Protein AF-M1EM85-F1 (afdb_monomer_lite)

Radius of gyration: 15.62 Å; chains: 1; bounding box: 36×34×49 Å

Foldseek 3Di:
DLVVLQVLLVCLVPPDPCSLVVVLVVLVVVQVVVVHQSCLVLLVLCVPPVCVSSNLSSLSSLLSNLVSDPDLVNSVVSLVSNCVSPVVVSLVVLCPDPDPSSVVSSVSSVVVVVVSVVVVVVVVVVVVVVD

Structure (mmCIF, N/CA/C/O backbone):
data_AF-M1EM85-F1
#
_entry.id   AF-M1EM85-F1
#
loop_
_atom_site.group_PDB
_atom_site.id
_atom_site.type_symbol
_atom_site.label_atom_id
_atom_site.label_alt_id
_atom_site.label_comp_id
_atom_site.label_asym_id
_atom_site.label_entity_id
_atom_site.label_seq_id
_atom_site.pdbx_PDB_ins_code
_atom_site.Cartn_x
_atom_site.Cartn_y
_atom_site.Cartn_z
_atom_site.occupancy
_atom_site.B_iso_or_equiv
_atom_site.auth_seq_id
_atom_site.auth_comp_id
_atom_site.auth_asym_id
_atom_site.auth_atom_id
_atom_site.pdbx_PDB_model_num
ATOM 1 N N . MET A 1 1 ? -2.102 -0.413 17.838 1.00 69.19 1 MET A N 1
ATOM 2 C CA . MET A 1 1 ? -1.907 -0.749 16.411 1.00 69.19 1 MET A CA 1
ATOM 3 C C . MET A 1 1 ? -1.476 0.480 15.620 1.00 69.19 1 MET A C 1
ATOM 5 O O . MET A 1 1 ? -0.401 0.436 15.046 1.00 69.19 1 MET A O 1
ATOM 9 N N . THR A 1 2 ? -2.219 1.589 15.684 1.00 80.25 2 THR A N 1
ATOM 10 C CA . THR A 1 2 ? -1.937 2.849 14.967 1.00 80.25 2 THR A CA 1
ATOM 11 C C . THR A 1 2 ? -0.479 3.321 15.045 1.00 80.25 2 THR A C 1
ATOM 13 O O . THR A 1 2 ? 0.153 3.515 14.014 1.00 80.25 2 THR A O 1
ATOM 16 N N . GLU A 1 3 ? 0.098 3.424 16.247 1.00 83.62 3 GLU A N 1
ATOM 17 C CA . GLU A 1 3 ? 1.483 3.901 16.414 1.00 83.62 3 GLU A CA 1
ATOM 18 C C . GLU A 1 3 ? 2.538 2.951 15.828 1.00 83.62 3 GLU A C 1
ATOM 20 O O . GLU A 1 3 ? 3.541 3.397 15.279 1.00 83.62 3 GLU A O 1
ATOM 25 N N . ILE A 1 4 ? 2.291 1.638 15.868 1.00 85.38 4 ILE A N 1
ATOM 26 C CA . ILE A 1 4 ? 3.188 0.647 15.254 1.00 85.38 4 ILE A CA 1
ATOM 27 C C . ILE A 1 4 ? 3.191 0.843 13.740 1.00 85.38 4 ILE A C 1
ATOM 29 O O . ILE A 1 4 ? 4.253 0.915 13.133 1.00 85.38 4 ILE A O 1
ATOM 33 N N . VAL A 1 5 ? 2.006 0.972 13.143 1.00 81.69 5 VAL A N 1
ATOM 34 C CA . VAL A 1 5 ? 1.849 1.144 11.696 1.00 81.69 5 VAL A CA 1
ATOM 35 C C . VAL A 1 5 ? 2.532 2.433 11.226 1.00 81.69 5 VAL A C 1
ATOM 37 O O . VAL A 1 5 ? 3.283 2.393 10.260 1.00 81.69 5 VAL A O 1
ATOM 40 N N . LYS A 1 6 ? 2.394 3.544 11.962 1.00 81.12 6 LYS A N 1
ATOM 41 C CA . LYS A 1 6 ? 3.103 4.802 11.659 1.00 81.12 6 LYS A CA 1
ATOM 42 C C . LYS A 1 6 ? 4.628 4.656 11.695 1.00 81.12 6 LYS A C 1
ATOM 44 O O . LYS A 1 6 ? 5.308 5.156 10.800 1.00 81.12 6 LYS A O 1
ATOM 49 N N . ILE A 1 7 ? 5.171 3.966 12.701 1.00 85.44 7 ILE A N 1
ATOM 50 C CA . ILE A 1 7 ? 6.618 3.718 12.801 1.00 85.44 7 ILE A CA 1
ATOM 51 C C . ILE A 1 7 ? 7.094 2.844 11.635 1.00 85.44 7 ILE A C 1
ATOM 53 O O . ILE A 1 7 ? 8.109 3.155 11.017 1.00 85.44 7 ILE A O 1
ATOM 57 N N . LEU A 1 8 ? 6.354 1.784 11.298 1.00 83.62 8 LEU A N 1
ATOM 58 C CA . LEU A 1 8 ? 6.692 0.921 10.165 1.00 83.62 8 LEU A CA 1
ATOM 59 C C . LEU A 1 8 ? 6.647 1.683 8.830 1.00 83.62 8 LEU A C 1
ATOM 61 O O . LEU A 1 8 ? 7.536 1.485 8.003 1.00 83.62 8 LEU A O 1
ATOM 65 N N . SER A 1 9 ? 5.695 2.604 8.645 1.00 83.25 9 SER A N 1
ATOM 66 C CA . SER A 1 9 ? 5.659 3.506 7.484 1.00 83.25 9 SER A CA 1
ATOM 67 C C . SER A 1 9 ? 6.906 4.384 7.404 1.00 83.25 9 SER A C 1
ATOM 69 O O . SER A 1 9 ? 7.529 4.469 6.349 1.00 83.25 9 SER A O 1
ATOM 71 N N . ALA A 1 10 ? 7.320 4.999 8.516 1.00 83.62 10 ALA A N 1
ATOM 72 C CA . ALA A 1 10 ? 8.535 5.813 8.552 1.00 83.62 10 ALA A CA 1
ATOM 73 C C . ALA A 1 10 ? 9.792 4.989 8.216 1.00 83.62 10 ALA A C 1
ATOM 75 O O . ALA A 1 10 ? 10.659 5.462 7.485 1.00 83.62 10 ALA A O 1
ATOM 76 N N . ILE A 1 11 ? 9.863 3.740 8.688 1.00 83.31 11 ILE A N 1
ATOM 77 C CA . ILE A 1 11 ? 10.960 2.810 8.381 1.00 83.31 11 ILE A CA 1
ATOM 78 C C . ILE A 1 11 ? 10.992 2.448 6.888 1.00 83.31 11 ILE A C 1
ATOM 80 O O . ILE A 1 11 ? 12.077 2.375 6.319 1.00 83.31 11 ILE A O 1
ATOM 84 N N . CYS A 1 12 ? 9.838 2.261 6.237 1.00 80.75 12 CYS A N 1
ATOM 85 C CA . CYS A 1 12 ? 9.780 2.000 4.790 1.00 80.75 12 CYS A CA 1
ATOM 86 C C . CYS A 1 12 ? 10.311 3.168 3.955 1.00 80.75 12 CYS A C 1
ATOM 88 O O . CYS A 1 12 ? 10.915 2.949 2.909 1.00 80.75 12 CYS A O 1
ATOM 90 N N . ILE A 1 13 ? 10.048 4.398 4.404 1.00 76.75 13 ILE A N 1
ATOM 91 C CA . ILE A 1 13 ? 10.372 5.620 3.660 1.00 76.75 13 ILE A CA 1
ATOM 92 C C . ILE A 1 13 ? 11.830 6.041 3.883 1.00 76.75 13 ILE A C 1
ATOM 94 O O . ILE A 1 13 ? 12.491 6.481 2.949 1.00 76.75 13 ILE A O 1
ATOM 98 N N . VAL A 1 14 ? 12.323 5.946 5.122 1.00 77.44 14 VAL A N 1
ATOM 99 C CA . VAL A 1 14 ? 13.625 6.512 5.535 1.00 77.44 14 VAL A CA 1
ATOM 100 C C . VAL A 1 14 ? 14.710 5.443 5.690 1.00 77.44 14 VAL A C 1
ATOM 102 O O . VAL A 1 14 ? 15.886 5.773 5.827 1.00 77.44 14 VAL A O 1
ATOM 105 N N . GLY A 1 15 ? 14.339 4.164 5.731 1.00 69.94 15 GLY A N 1
ATOM 106 C CA . GLY A 1 15 ? 15.284 3.102 6.046 1.00 69.94 15 GLY A CA 1
ATOM 107 C C . GLY A 1 15 ? 16.352 2.880 4.971 1.00 69.94 15 GLY A C 1
ATOM 108 O O . GLY A 1 15 ? 16.216 3.272 3.815 1.00 69.94 15 GLY A O 1
ATOM 109 N N . GLU A 1 16 ? 17.439 2.239 5.394 1.00 76.62 16 GLU A N 1
ATOM 110 C CA . GLU A 1 16 ? 18.583 1.890 4.548 1.00 76.62 16 GLU A CA 1
ATOM 111 C C . GLU A 1 16 ? 18.217 0.854 3.468 1.00 76.62 16 GLU A C 1
ATOM 113 O O . GLU A 1 16 ? 17.152 0.228 3.505 1.00 76.62 16 GLU A O 1
ATOM 118 N N . GLU A 1 17 ? 19.129 0.618 2.520 1.00 70.75 17 GLU A N 1
ATOM 119 C CA . GLU A 1 17 ? 18.966 -0.425 1.504 1.00 70.75 17 GLU A CA 1
ATOM 120 C C . GLU A 1 17 ? 18.544 -1.773 2.126 1.00 70.75 17 GLU A C 1
ATOM 122 O O . GLU A 1 17 ? 19.074 -2.220 3.150 1.00 70.75 17 GLU A O 1
ATOM 127 N N . ASN A 1 18 ? 17.598 -2.453 1.472 1.00 78.88 18 ASN A N 1
ATOM 128 C CA . ASN A 1 18 ? 17.018 -3.741 1.884 1.00 78.88 18 ASN A CA 1
ATOM 129 C C . ASN A 1 18 ? 16.117 -3.702 3.136 1.00 78.88 18 ASN A C 1
ATOM 131 O O . ASN A 1 18 ? 15.713 -4.757 3.636 1.00 78.88 18 ASN A O 1
ATOM 135 N N . ILE A 1 19 ? 15.778 -2.524 3.677 1.00 86.56 19 ILE A N 1
ATOM 136 C CA . ILE A 1 19 ? 14.842 -2.439 4.810 1.00 86.56 19 ILE A CA 1
ATOM 137 C C . ILE A 1 19 ? 13.455 -2.984 4.450 1.00 86.56 19 ILE A C 1
ATOM 139 O O . ILE A 1 19 ? 12.829 -3.663 5.267 1.00 86.56 19 ILE A O 1
ATOM 143 N N . LEU A 1 20 ? 13.007 -2.735 3.216 1.00 87.50 20 LEU A N 1
ATOM 144 C CA . LEU A 1 20 ? 11.715 -3.187 2.720 1.00 87.50 20 LEU A CA 1
ATOM 145 C C . LEU A 1 20 ? 11.642 -4.717 2.689 1.00 87.50 20 LEU A C 1
ATOM 147 O O . LEU A 1 20 ? 10.673 -5.287 3.181 1.00 87.50 20 LEU A O 1
ATOM 151 N N . ASP A 1 21 ? 12.690 -5.385 2.205 1.00 90.06 21 ASP A N 1
ATOM 152 C CA . ASP A 1 21 ? 12.745 -6.849 2.147 1.00 90.06 21 ASP A CA 1
ATOM 153 C C . ASP A 1 21 ? 12.729 -7.471 3.540 1.00 90.06 21 ASP A C 1
ATOM 155 O O . ASP A 1 21 ? 12.004 -8.435 3.794 1.00 90.06 21 ASP A O 1
ATOM 159 N N . LYS A 1 22 ? 13.479 -6.888 4.484 1.00 91.62 22 LYS A N 1
ATOM 160 C CA . LYS A 1 22 ? 13.463 -7.323 5.889 1.00 91.62 22 LYS A CA 1
ATOM 161 C C . LYS A 1 22 ? 12.077 -7.155 6.502 1.00 91.62 22 LYS A C 1
ATOM 163 O O . LYS A 1 22 ? 11.617 -8.038 7.227 1.00 91.62 22 LYS A O 1
ATOM 168 N N . LEU A 1 23 ? 11.409 -6.042 6.210 1.00 92.25 23 LEU A N 1
ATOM 169 C CA . LEU A 1 23 ? 10.072 -5.771 6.713 1.00 92.25 23 LEU A CA 1
ATOM 170 C C . LEU A 1 23 ? 9.042 -6.739 6.123 1.00 92.25 23 LEU A C 1
ATOM 172 O O . LEU A 1 23 ? 8.296 -7.362 6.876 1.00 92.25 23 LEU A O 1
ATOM 176 N N . LEU A 1 24 ? 9.028 -6.921 4.803 1.00 94.00 24 LEU A N 1
ATOM 177 C CA . LEU A 1 24 ? 8.148 -7.878 4.134 1.00 94.00 24 LEU A CA 1
ATOM 178 C C . LEU A 1 24 ? 8.424 -9.312 4.599 1.00 94.00 24 LEU A C 1
ATOM 180 O O . LEU A 1 24 ? 7.480 -10.072 4.817 1.00 94.00 24 LEU A O 1
ATOM 184 N N . GLY A 1 25 ? 9.688 -9.670 4.832 1.00 95.44 25 GLY A N 1
ATOM 185 C CA . GLY A 1 25 ? 10.081 -10.948 5.424 1.00 95.44 25 GLY A CA 1
ATOM 186 C C . GLY A 1 25 ? 9.535 -11.134 6.843 1.00 95.44 25 GLY A C 1
ATOM 187 O O . GLY A 1 25 ? 8.999 -12.197 7.165 1.00 95.44 25 GLY A O 1
ATOM 188 N N . ALA A 1 26 ? 9.585 -10.092 7.678 1.00 95.06 26 ALA A N 1
ATOM 189 C CA . ALA A 1 26 ? 9.011 -10.113 9.023 1.00 95.06 26 ALA A CA 1
ATOM 190 C C . ALA A 1 26 ? 7.478 -10.229 9.000 1.00 95.06 26 ALA A C 1
ATOM 192 O O . ALA A 1 26 ? 6.919 -11.036 9.744 1.00 95.06 26 ALA A O 1
ATOM 193 N N . ILE A 1 27 ? 6.804 -9.476 8.122 1.00 95.44 27 ILE A N 1
ATOM 194 C CA . ILE A 1 27 ? 5.348 -9.545 7.927 1.00 95.44 27 ILE A CA 1
ATOM 195 C C . ILE A 1 27 ? 4.949 -10.954 7.468 1.00 95.44 27 ILE A C 1
ATOM 197 O O . ILE A 1 27 ? 4.045 -11.552 8.044 1.00 95.44 27 ILE A O 1
ATOM 201 N N . THR A 1 28 ? 5.671 -11.520 6.499 1.00 96.81 28 THR A N 1
ATOM 202 C CA . THR A 1 28 ? 5.434 -12.877 5.981 1.00 96.81 28 THR A CA 1
ATOM 203 C C . THR A 1 28 ? 5.622 -13.929 7.078 1.00 96.81 28 THR A C 1
ATOM 205 O O . THR A 1 28 ? 4.721 -14.722 7.331 1.00 96.81 28 THR A O 1
ATOM 208 N N . THR A 1 29 ? 6.729 -13.867 7.825 1.00 97.44 29 THR A N 1
ATOM 209 C CA . THR A 1 29 ? 6.996 -14.788 8.946 1.00 97.44 29 THR A CA 1
ATOM 210 C C . THR A 1 29 ? 5.903 -14.705 10.018 1.00 97.44 29 THR A C 1
ATOM 212 O O . THR A 1 29 ? 5.492 -15.716 10.591 1.00 97.44 29 THR A O 1
ATOM 215 N N . ALA A 1 30 ? 5.429 -13.494 10.331 1.00 95.94 30 ALA A N 1
ATOM 216 C CA . ALA A 1 30 ? 4.347 -13.303 11.289 1.00 95.94 30 ALA A CA 1
ATOM 217 C C . ALA A 1 30 ? 3.030 -13.901 10.775 1.00 95.94 30 ALA A C 1
ATOM 219 O O . ALA A 1 30 ? 2.302 -14.523 11.546 1.00 95.94 30 ALA A O 1
ATOM 220 N N . ALA A 1 31 ? 2.738 -13.747 9.487 1.00 95.94 31 ALA A N 1
ATOM 221 C CA . ALA A 1 31 ? 1.546 -14.281 8.843 1.00 95.94 31 ALA A CA 1
ATOM 222 C C . ALA A 1 31 ? 1.500 -15.812 8.881 1.00 95.94 31 ALA A C 1
ATOM 224 O O . ALA A 1 31 ? 0.511 -16.388 9.332 1.00 95.94 31 ALA A O 1
ATOM 225 N N . GLU A 1 32 ? 2.611 -16.455 8.515 1.00 96.50 32 GLU A N 1
ATOM 226 C CA . GLU A 1 32 ? 2.771 -17.911 8.537 1.00 96.50 32 GLU A CA 1
ATOM 227 C C . GLU A 1 32 ? 2.558 -18.477 9.943 1.00 96.50 32 GLU A C 1
ATOM 229 O O . GLU A 1 32 ? 1.797 -19.425 10.130 1.00 96.50 32 GLU A O 1
ATOM 234 N N . ARG A 1 33 ? 3.150 -17.845 10.967 1.00 97.00 33 ARG A N 1
ATOM 235 C CA . ARG A 1 33 ? 2.957 -18.242 12.375 1.00 97.00 33 ARG A CA 1
ATOM 236 C C . ARG A 1 33 ? 1.502 -18.164 12.831 1.00 97.00 33 ARG A C 1
ATOM 238 O O . ARG A 1 33 ? 1.125 -18.876 13.756 1.00 97.00 33 ARG A O 1
ATOM 245 N N . ASN A 1 34 ? 0.711 -17.291 12.214 1.00 95.62 34 ASN A N 1
ATOM 246 C CA . ASN A 1 34 ? -0.695 -17.077 12.541 1.00 95.62 34 ASN A CA 1
ATOM 247 C C . ASN A 1 34 ? -1.654 -17.722 11.524 1.00 95.62 34 ASN A C 1
ATOM 249 O O . ASN A 1 34 ? -2.857 -17.502 11.628 1.00 95.62 34 ASN A O 1
ATOM 253 N N . ASN A 1 35 ? -1.147 -18.516 10.570 1.00 95.25 35 ASN A N 1
ATOM 254 C CA . ASN A 1 35 ? -1.937 -19.216 9.551 1.00 95.25 35 ASN A CA 1
ATOM 255 C C . ASN A 1 35 ? -2.913 -18.298 8.786 1.00 95.25 35 ASN A C 1
ATOM 257 O O . ASN A 1 35 ? -4.077 -18.634 8.564 1.00 95.25 35 ASN A O 1
ATOM 261 N N . ARG A 1 36 ? -2.437 -17.110 8.401 1.00 94.56 36 ARG A N 1
ATOM 262 C CA . ARG A 1 36 ? -3.226 -16.089 7.699 1.00 94.56 36 ARG A CA 1
ATOM 263 C C . ARG A 1 36 ? -2.430 -15.439 6.575 1.00 94.56 36 ARG A C 1
ATOM 265 O O . ARG A 1 36 ? -1.206 -15.502 6.556 1.00 94.56 36 ARG A O 1
ATOM 272 N N . GLU A 1 37 ? -3.136 -14.756 5.683 1.00 95.44 37 GLU A N 1
ATOM 273 C CA . GLU A 1 37 ? -2.534 -13.914 4.646 1.00 95.44 37 GLU A CA 1
ATOM 274 C C . GLU A 1 37 ? -1.732 -12.761 5.264 1.00 95.44 37 GLU A C 1
ATOM 276 O O . GLU A 1 37 ? -2.146 -12.148 6.254 1.00 95.44 37 GLU A O 1
ATOM 281 N N . ARG A 1 38 ? -0.589 -12.419 4.663 1.00 96.69 38 ARG A N 1
ATOM 282 C CA . ARG A 1 38 ? 0.379 -11.500 5.284 1.00 96.69 38 ARG A CA 1
ATOM 283 C C . ARG A 1 38 ? -0.090 -10.055 5.397 1.00 96.69 38 ARG A C 1
ATOM 285 O O . ARG A 1 38 ? 0.286 -9.356 6.334 1.00 96.69 38 ARG A O 1
ATOM 292 N N . PHE A 1 39 ? -0.969 -9.634 4.494 1.00 97.19 39 PHE A N 1
ATOM 293 C CA . PHE A 1 39 ? -1.547 -8.291 4.491 1.00 97.19 39 PHE A CA 1
ATOM 294 C C . PHE A 1 39 ? -2.935 -8.206 5.120 1.00 97.19 39 PHE A C 1
ATOM 296 O O . PHE A 1 39 ? -3.410 -7.103 5.384 1.00 97.19 39 PHE A O 1
ATOM 303 N N . SER A 1 40 ? -3.552 -9.342 5.451 1.00 94.75 40 SER A N 1
ATOM 304 C CA . SER A 1 40 ? -4.860 -9.376 6.111 1.00 94.75 40 SER A CA 1
ATOM 305 C C . SER A 1 40 ? -4.912 -8.537 7.406 1.00 94.75 40 SER A C 1
ATOM 307 O O . SER A 1 40 ? -5.878 -7.792 7.543 1.00 94.75 40 SER A O 1
ATOM 309 N N . PRO A 1 41 ? -3.891 -8.500 8.298 1.00 93.50 41 PRO A N 1
ATOM 310 C CA . PRO A 1 41 ? -3.968 -7.660 9.502 1.00 93.50 41 PRO A CA 1
ATOM 311 C C . PRO A 1 41 ? -4.020 -6.158 9.207 1.00 93.50 41 PRO A C 1
ATOM 313 O O . PRO A 1 41 ? -4.584 -5.390 9.981 1.00 93.50 41 PRO A O 1
ATOM 316 N N . ILE A 1 42 ? -3.399 -5.733 8.105 1.00 95.19 42 ILE A N 1
ATOM 317 C CA . ILE A 1 42 ? -3.352 -4.327 7.697 1.00 95.19 42 ILE A CA 1
ATOM 318 C C . ILE A 1 42 ? -4.695 -3.944 7.068 1.00 95.19 42 ILE A C 1
ATOM 320 O O . ILE A 1 42 ? -5.249 -2.897 7.398 1.00 95.19 42 ILE A O 1
ATOM 324 N N . VAL A 1 43 ? -5.236 -4.819 6.212 1.00 95.62 43 VAL A N 1
ATOM 325 C CA . VAL A 1 43 ? -6.538 -4.626 5.557 1.00 95.62 43 VAL A CA 1
ATOM 326 C C . VAL A 1 43 ? -7.683 -4.638 6.574 1.00 95.62 43 VAL A C 1
ATOM 328 O O . VAL A 1 43 ? -8.544 -3.770 6.512 1.00 95.62 43 VAL A O 1
ATOM 331 N N . GLU A 1 44 ? -7.661 -5.525 7.570 1.00 93.75 44 GLU A N 1
ATOM 332 C CA . GLU A 1 44 ? -8.635 -5.526 8.678 1.00 93.75 44 GLU A CA 1
ATOM 333 C C . GLU A 1 44 ? -8.607 -4.215 9.480 1.00 93.75 44 GLU A C 1
ATOM 335 O O . GLU A 1 44 ? -9.637 -3.744 9.958 1.00 93.75 44 GLU A O 1
ATOM 340 N N . GLY A 1 45 ? -7.442 -3.568 9.592 1.00 93.12 45 GLY A N 1
ATOM 341 C CA . GLY A 1 45 ? -7.339 -2.247 10.214 1.00 93.12 45 GLY A CA 1
ATOM 342 C C . GLY A 1 45 ? -8.106 -1.152 9.459 1.00 93.12 45 GLY A C 1
ATOM 343 O O . GLY A 1 45 ? -8.527 -0.179 10.081 1.00 93.12 45 GLY A O 1
ATOM 344 N N . LEU A 1 46 ? -8.334 -1.320 8.149 1.00 94.00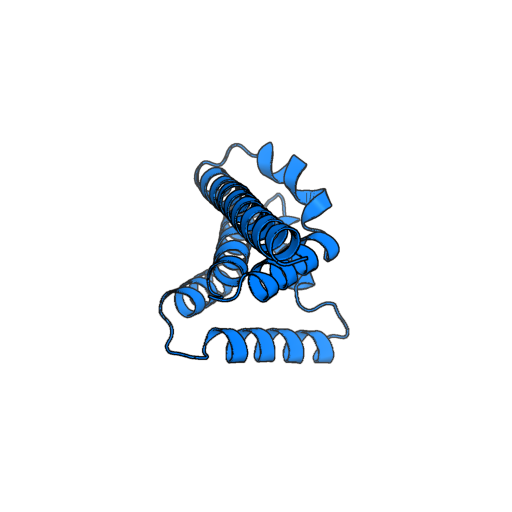 46 LEU A N 1
ATOM 345 C CA . LEU A 1 46 ? -9.174 -0.429 7.341 1.00 94.00 46 LEU A CA 1
ATOM 346 C C . LEU A 1 46 ? -10.674 -0.699 7.522 1.00 94.00 46 LEU A C 1
ATOM 348 O O . LEU A 1 46 ? -11.475 0.205 7.303 1.00 94.00 46 LEU A O 1
ATOM 352 N N . GLU A 1 47 ? -11.066 -1.907 7.931 1.00 90.56 47 GLU A N 1
ATOM 353 C CA . GLU A 1 47 ? -12.472 -2.277 8.150 1.00 90.56 47 GLU A CA 1
ATOM 354 C C . GLU A 1 47 ? -13.063 -1.615 9.400 1.00 90.56 47 GLU A C 1
ATOM 356 O O . GLU A 1 47 ? -14.269 -1.398 9.496 1.00 90.56 47 GLU A O 1
ATOM 3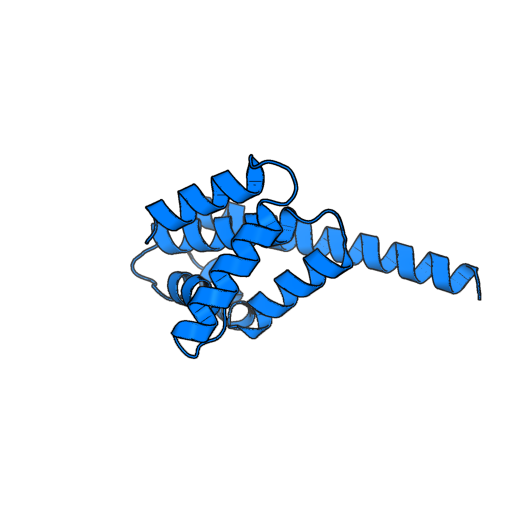61 N N . ASN A 1 48 ? -12.220 -1.256 10.371 1.00 85.69 48 ASN A N 1
ATOM 362 C CA . ASN A 1 48 ? -12.677 -0.690 11.633 1.00 85.69 48 ASN A CA 1
ATOM 363 C C . ASN A 1 48 ? -13.202 0.748 11.462 1.00 85.69 48 ASN A C 1
ATOM 365 O O . ASN A 1 48 ? -12.468 1.726 11.618 1.00 85.69 48 ASN A O 1
ATOM 369 N N . HIS A 1 49 ? -14.500 0.865 11.182 1.00 80.50 49 HIS A N 1
ATOM 370 C CA . HIS A 1 49 ? -15.188 2.129 10.922 1.00 80.50 49 HIS A CA 1
ATOM 371 C C . HIS A 1 49 ? -15.173 3.125 12.091 1.00 80.50 49 HIS A C 1
ATOM 373 O O . HIS A 1 49 ? -15.381 4.315 11.861 1.00 80.50 49 HIS A O 1
ATOM 379 N N . GLU A 1 50 ? -14.942 2.668 13.324 1.00 81.94 50 GLU A N 1
ATOM 380 C CA . GLU A 1 50 ? -14.877 3.530 14.512 1.00 81.94 50 GLU A CA 1
ATOM 381 C C . GLU A 1 50 ? -13.473 4.118 14.731 1.00 81.94 50 GLU A C 1
ATOM 383 O O . GLU A 1 50 ? -13.292 5.039 15.528 1.00 81.94 50 GLU A O 1
ATOM 388 N N . ALA A 1 51 ? -12.465 3.619 14.009 1.00 88.75 51 ALA A N 1
ATOM 389 C CA . ALA A 1 51 ? -11.064 3.962 14.207 1.00 88.75 51 ALA A CA 1
ATOM 390 C C . ALA A 1 51 ? -10.462 4.676 12.984 1.00 88.75 51 ALA A C 1
ATOM 392 O O . ALA A 1 51 ? -9.482 4.205 12.410 1.00 88.75 51 ALA A O 1
ATOM 393 N N . LEU A 1 52 ? -10.985 5.855 12.624 1.00 91.44 52 LEU A N 1
ATOM 394 C CA . LEU A 1 52 ? -10.502 6.660 11.482 1.00 91.44 52 LEU A CA 1
ATOM 395 C C . LEU A 1 52 ? -8.973 6.832 11.457 1.00 91.44 52 LEU A C 1
ATOM 397 O O . LEU A 1 52 ? -8.337 6.642 10.426 1.00 91.44 52 LEU A O 1
ATOM 401 N N . GLN A 1 53 ? -8.350 7.107 12.606 1.00 91.50 53 GLN A N 1
ATOM 402 C CA . GLN A 1 53 ? -6.889 7.240 12.694 1.00 91.50 53 GLN A CA 1
ATOM 403 C C . GLN A 1 53 ? -6.139 5.943 12.359 1.00 91.50 53 GLN A C 1
ATOM 405 O O . GLN A 1 53 ? -5.024 5.990 11.839 1.00 91.50 53 GLN A O 1
ATOM 410 N N . LEU A 1 54 ? -6.720 4.784 12.682 1.00 92.50 54 LEU A N 1
ATOM 411 C CA . LEU A 1 54 ? -6.162 3.496 12.286 1.00 92.50 54 LEU A CA 1
ATOM 412 C C . LEU A 1 54 ? -6.309 3.299 10.777 1.00 92.50 54 LEU A C 1
ATOM 414 O O . LEU A 1 54 ? -5.347 2.870 10.148 1.00 92.50 54 LEU A O 1
ATOM 418 N N . GLN A 1 55 ? -7.454 3.672 10.199 1.00 95.44 55 GLN A N 1
ATOM 419 C CA . GLN A 1 55 ? -7.678 3.573 8.757 1.00 95.44 55 GLN A CA 1
ATOM 420 C C . GLN A 1 55 ? -6.662 4.424 7.977 1.00 95.44 55 GLN A C 1
ATOM 422 O O . GLN A 1 55 ? -5.996 3.912 7.077 1.00 95.44 55 GLN A O 1
ATOM 427 N N . VAL A 1 56 ? -6.458 5.683 8.385 1.00 95.81 56 VAL A N 1
ATOM 428 C CA . VAL A 1 56 ? -5.433 6.573 7.810 1.00 95.81 56 VAL A CA 1
ATOM 429 C C . VAL A 1 56 ? -4.045 5.943 7.916 1.00 95.81 56 VAL A C 1
ATOM 431 O O . VAL A 1 56 ? -3.328 5.860 6.920 1.00 95.81 56 VAL A O 1
ATOM 434 N N . ALA A 1 57 ? -3.669 5.450 9.100 1.00 94.94 57 ALA A N 1
ATOM 435 C CA . ALA A 1 57 ? -2.357 4.843 9.309 1.00 94.94 57 ALA A CA 1
ATOM 436 C C . ALA A 1 57 ? -2.156 3.583 8.449 1.00 94.94 57 ALA A C 1
ATOM 438 O O . ALA A 1 57 ? -1.094 3.420 7.850 1.00 94.94 57 ALA A O 1
ATOM 439 N N . CYS A 1 58 ? -3.161 2.707 8.354 1.00 97.00 58 CYS A N 1
ATOM 440 C CA . CYS A 1 58 ? -3.106 1.519 7.504 1.00 97.00 58 CYS A CA 1
ATOM 441 C C . CYS A 1 58 ? -2.975 1.894 6.027 1.00 97.00 58 CYS A C 1
ATOM 443 O O . CYS A 1 58 ? -2.136 1.318 5.338 1.00 97.00 58 CYS A O 1
ATOM 445 N N . MET A 1 59 ? -3.739 2.881 5.552 1.00 97.44 59 MET A N 1
ATOM 446 C CA . MET A 1 59 ? -3.655 3.331 4.163 1.00 97.44 59 MET A CA 1
ATOM 447 C C . MET A 1 59 ? -2.291 3.962 3.858 1.00 97.44 59 MET A C 1
ATOM 449 O O . MET A 1 59 ? -1.677 3.654 2.838 1.00 97.44 59 MET A O 1
ATOM 453 N N . GLN A 1 60 ? -1.759 4.763 4.784 1.00 96.38 60 GLN A N 1
ATOM 454 C CA . GLN A 1 60 ? -0.409 5.316 4.687 1.00 96.38 60 GLN A CA 1
ATOM 455 C C . GLN A 1 60 ? 0.658 4.215 4.631 1.00 96.38 60 GLN A C 1
ATOM 457 O O . GLN A 1 60 ? 1.620 4.322 3.874 1.00 96.38 60 GLN A O 1
ATOM 462 N N . PHE A 1 61 ? 0.504 3.149 5.416 1.00 96.50 61 PHE A N 1
ATOM 463 C CA . PHE A 1 61 ? 1.453 2.039 5.411 1.00 96.50 61 PHE A CA 1
ATOM 464 C C . PHE A 1 61 ? 1.388 1.209 4.132 1.00 96.50 61 PHE A C 1
ATOM 466 O O . PHE A 1 61 ? 2.427 0.828 3.599 1.00 96.50 61 PHE A O 1
ATOM 473 N N . ILE A 1 62 ? 0.186 0.991 3.597 1.00 97.38 62 ILE A N 1
ATOM 474 C CA . ILE A 1 62 ? 0.001 0.396 2.270 1.00 97.38 62 ILE A CA 1
ATOM 475 C C . ILE A 1 62 ? 0.730 1.241 1.223 1.00 97.38 62 ILE A C 1
ATOM 477 O O . ILE A 1 62 ? 1.539 0.695 0.478 1.00 97.38 62 ILE A O 1
ATOM 481 N N . ASN A 1 63 ? 0.514 2.561 1.215 1.00 96.88 63 ASN A N 1
ATOM 482 C CA . ASN A 1 63 ? 1.200 3.481 0.306 1.00 96.88 63 ASN A CA 1
ATOM 483 C C . ASN A 1 63 ? 2.718 3.395 0.437 1.00 96.88 63 ASN A C 1
ATOM 485 O O . ASN A 1 63 ? 3.407 3.304 -0.574 1.00 96.88 63 ASN A O 1
ATOM 489 N N . ALA A 1 64 ? 3.244 3.363 1.661 1.00 94.88 64 ALA A N 1
ATOM 490 C CA . ALA A 1 64 ? 4.675 3.214 1.881 1.00 94.88 64 ALA A CA 1
ATOM 491 C C . ALA A 1 64 ? 5.196 1.896 1.278 1.00 94.88 64 ALA A C 1
ATOM 493 O O . ALA A 1 64 ? 6.149 1.908 0.511 1.00 94.88 64 ALA A O 1
ATOM 494 N N . LEU A 1 65 ? 4.525 0.766 1.521 1.00 95.19 65 LEU A N 1
ATOM 495 C CA . LEU A 1 65 ? 4.960 -0.534 0.999 1.00 95.19 65 LEU A CA 1
ATOM 496 C C . LEU A 1 65 ? 4.895 -0.635 -0.530 1.00 95.19 65 LEU A C 1
ATOM 498 O O . LEU A 1 65 ? 5.766 -1.265 -1.123 1.0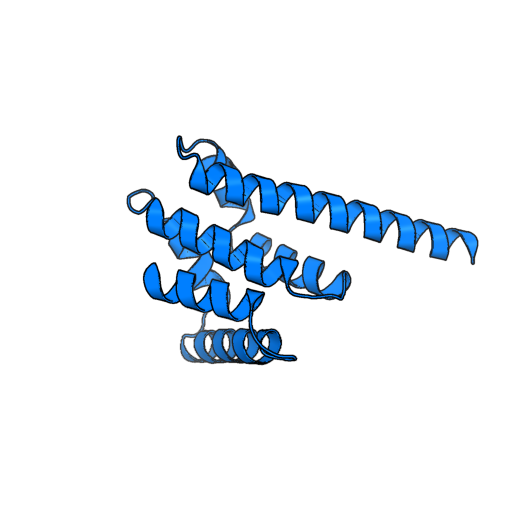0 95.19 65 LEU A O 1
ATOM 502 N N . VAL A 1 66 ? 3.878 -0.052 -1.172 1.00 95.88 66 VAL A N 1
ATOM 503 C CA . VAL A 1 66 ? 3.708 -0.155 -2.634 1.00 95.88 66 VAL A CA 1
ATOM 504 C C . VAL A 1 66 ? 4.515 0.881 -3.413 1.00 95.88 66 VAL A C 1
ATOM 506 O O . VAL A 1 66 ? 4.812 0.637 -4.578 1.00 95.88 66 VAL A O 1
ATOM 509 N N . THR A 1 67 ? 4.890 2.006 -2.795 1.00 93.38 67 THR A N 1
ATOM 510 C CA . THR A 1 67 ? 5.693 3.058 -3.449 1.00 93.38 67 THR A CA 1
ATOM 511 C C . THR A 1 67 ? 7.192 2.932 -3.177 1.00 93.38 67 THR A C 1
ATOM 513 O O . THR A 1 67 ? 7.981 3.423 -3.978 1.00 93.38 67 THR A O 1
ATOM 516 N N . SER A 1 68 ? 7.606 2.250 -2.101 1.00 91.62 68 SER A N 1
ATOM 517 C CA . SER A 1 68 ? 9.026 2.055 -1.777 1.00 91.62 68 SER A CA 1
ATOM 518 C C . SER A 1 68 ? 9.836 1.266 -2.828 1.00 91.62 68 SER A C 1
ATOM 520 O O . SER A 1 68 ? 11.005 1.605 -3.013 1.00 91.62 68 SER A O 1
ATOM 522 N N . PRO A 1 69 ? 9.318 0.219 -3.508 1.00 92.12 69 PRO A N 1
ATOM 523 C CA . PRO A 1 69 ? 10.103 -0.494 -4.514 1.00 92.12 69 PRO A CA 1
ATOM 524 C C . PRO A 1 69 ? 10.460 0.326 -5.758 1.00 92.12 69 PRO A C 1
ATOM 526 O O . PRO A 1 69 ? 9.598 0.926 -6.401 1.00 92.12 69 PRO A O 1
ATOM 529 N N . TYR A 1 70 ? 11.713 0.212 -6.202 1.00 90.56 70 TYR A N 1
ATOM 530 C CA . TYR A 1 70 ? 12.149 0.764 -7.490 1.00 90.56 70 TYR A CA 1
ATOM 531 C C . TYR A 1 70 ? 11.589 -0.007 -8.694 1.00 90.56 70 TYR A C 1
ATOM 533 O O . TYR A 1 70 ? 11.290 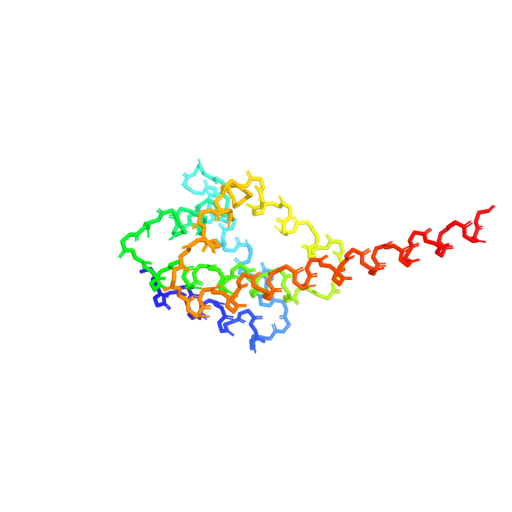0.587 -9.729 1.00 90.56 70 TYR A O 1
ATOM 541 N N . GLU A 1 71 ? 11.428 -1.325 -8.573 1.00 94.94 71 GLU A N 1
ATOM 542 C CA . GLU A 1 71 ? 10.977 -2.180 -9.672 1.00 94.94 71 GLU A CA 1
ATOM 543 C C . GLU A 1 71 ? 9.455 -2.120 -9.853 1.00 94.94 71 GLU A C 1
ATOM 545 O O . GLU A 1 71 ? 8.696 -2.486 -8.951 1.00 94.94 71 GLU A O 1
ATOM 550 N N . LEU A 1 72 ? 9.009 -1.723 -11.051 1.00 96.81 72 LEU A N 1
ATOM 551 C CA . LEU A 1 72 ? 7.591 -1.662 -11.428 1.00 96.81 72 LEU A CA 1
ATOM 552 C C . LEU A 1 72 ? 6.852 -2.977 -11.146 1.00 96.81 72 LEU A C 1
ATOM 554 O O . LEU A 1 72 ? 5.770 -2.969 -10.559 1.00 96.81 72 LEU A O 1
ATOM 558 N N . ASP A 1 73 ? 7.446 -4.108 -11.528 1.00 97.25 73 ASP A N 1
ATOM 559 C CA . ASP A 1 73 ? 6.820 -5.423 -11.370 1.00 97.25 73 ASP A CA 1
ATOM 560 C C . ASP A 1 73 ? 6.551 -5.740 -9.894 1.00 97.25 73 ASP A C 1
ATOM 562 O O . ASP A 1 73 ? 5.501 -6.294 -9.555 1.00 97.25 73 ASP A O 1
ATOM 566 N N . PHE A 1 74 ? 7.452 -5.322 -8.997 1.00 96.56 74 PHE A N 1
ATOM 567 C CA . PHE A 1 74 ? 7.285 -5.531 -7.564 1.00 96.56 74 PHE A CA 1
ATOM 568 C C . PHE A 1 74 ? 6.241 -4.587 -6.956 1.00 96.56 74 PHE A C 1
ATOM 570 O O . PHE A 1 74 ? 5.410 -5.040 -6.163 1.00 96.56 74 PHE A O 1
ATOM 577 N N . ARG A 1 75 ? 6.184 -3.317 -7.387 1.00 97.62 75 ARG A N 1
ATOM 578 C CA . ARG A 1 75 ? 5.098 -2.393 -6.995 1.00 97.62 75 ARG A CA 1
ATOM 579 C C . ARG A 1 75 ? 3.726 -2.942 -7.390 1.00 97.62 75 ARG A C 1
ATOM 581 O O . ARG A 1 75 ? 2.821 -3.038 -6.557 1.00 97.62 75 ARG A O 1
ATOM 588 N N . ILE A 1 76 ? 3.588 -3.382 -8.643 1.00 97.88 76 ILE A N 1
ATOM 589 C CA . ILE A 1 76 ? 2.359 -3.995 -9.167 1.00 97.88 76 ILE A CA 1
ATOM 590 C C . ILE A 1 76 ? 2.016 -5.276 -8.399 1.00 97.88 76 ILE A C 1
ATOM 592 O O . ILE A 1 76 ? 0.848 -5.490 -8.058 1.00 97.88 76 ILE A O 1
ATOM 596 N N . HIS A 1 77 ? 3.006 -6.122 -8.105 1.00 97.56 77 HIS A N 1
ATOM 597 C CA . HIS A 1 77 ? 2.817 -7.348 -7.332 1.00 97.56 77 HIS A CA 1
ATOM 598 C C . HIS A 1 77 ? 2.219 -7.060 -5.949 1.00 97.56 77 HIS A C 1
ATOM 600 O O . HIS A 1 77 ? 1.155 -7.600 -5.631 1.00 97.56 77 HIS A O 1
ATOM 606 N N . LEU A 1 78 ? 2.849 -6.172 -5.170 1.00 97.81 78 LEU A N 1
ATOM 607 C CA . LEU A 1 78 ? 2.395 -5.812 -3.825 1.00 97.81 78 LEU A CA 1
ATOM 608 C C . LEU A 1 78 ? 1.003 -5.179 -3.850 1.00 97.81 78 LEU A C 1
ATOM 610 O O . LEU A 1 78 ? 0.123 -5.589 -3.091 1.00 97.81 78 LEU A O 1
ATOM 614 N N . ARG A 1 79 ? 0.759 -4.231 -4.765 1.00 98.38 79 ARG A N 1
ATOM 615 C CA . ARG A 1 79 ? -0.558 -3.594 -4.902 1.00 98.38 79 ARG A CA 1
ATOM 616 C C . ARG A 1 79 ? -1.647 -4.616 -5.201 1.00 98.38 79 ARG A C 1
ATOM 618 O O . ARG A 1 79 ? -2.701 -4.608 -4.567 1.00 98.38 79 ARG A O 1
ATOM 625 N N . ASN A 1 80 ? -1.398 -5.516 -6.149 1.00 97.94 80 ASN A N 1
ATOM 626 C CA . ASN A 1 80 ? -2.361 -6.550 -6.513 1.00 97.94 80 ASN A CA 1
ATOM 627 C C . ASN A 1 80 ? -2.603 -7.549 -5.379 1.00 97.94 80 ASN A C 1
ATOM 629 O O . ASN A 1 80 ? -3.710 -8.075 -5.263 1.00 97.94 80 ASN A O 1
ATOM 633 N N . GLU A 1 81 ? -1.602 -7.815 -4.544 1.00 98.06 81 GLU A N 1
ATOM 634 C CA . GLU A 1 81 ? -1.772 -8.636 -3.349 1.00 98.06 81 GLU A CA 1
ATOM 635 C C . GLU A 1 81 ? -2.688 -7.960 -2.327 1.00 98.06 81 GLU A C 1
ATOM 637 O O . GLU A 1 81 ? -3.691 -8.565 -1.958 1.00 98.06 81 GLU A O 1
ATOM 642 N N . PHE A 1 82 ? -2.457 -6.688 -1.978 1.00 98.19 82 PHE A N 1
ATOM 643 C CA . PHE A 1 82 ? -3.366 -5.930 -1.105 1.00 98.19 82 PHE A CA 1
ATOM 644 C C . PHE A 1 82 ? -4.805 -5.912 -1.632 1.00 98.19 82 PHE A C 1
ATOM 646 O O . PHE A 1 82 ? -5.752 -6.147 -0.878 1.00 98.19 82 PHE A O 1
ATOM 653 N N . LEU A 1 83 ? -4.979 -5.678 -2.939 1.00 97.44 83 LEU A N 1
ATOM 654 C CA . LEU A 1 83 ? -6.294 -5.700 -3.582 1.00 97.44 83 LEU A CA 1
ATOM 655 C C . LEU A 1 83 ? -6.993 -7.058 -3.423 1.00 97.44 83 LEU A C 1
ATOM 657 O O . LEU A 1 83 ? -8.193 -7.078 -3.148 1.00 97.44 83 LEU A O 1
ATOM 661 N N . ARG A 1 84 ? -6.261 -8.174 -3.563 1.00 96.81 84 ARG A N 1
ATOM 662 C CA . ARG A 1 84 ? -6.790 -9.534 -3.352 1.00 96.81 84 ARG A CA 1
ATOM 663 C C . ARG A 1 84 ? -7.036 -9.861 -1.880 1.00 96.81 84 ARG A C 1
ATOM 665 O O . ARG A 1 84 ? -7.958 -10.616 -1.600 1.00 96.81 84 ARG A O 1
ATOM 672 N N . SER A 1 85 ? -6.279 -9.274 -0.956 1.00 96.06 85 SER A N 1
ATOM 673 C CA . SER A 1 85 ? -6.476 -9.435 0.491 1.00 96.06 85 SER A CA 1
ATOM 674 C C . SER A 1 85 ? -7.706 -8.696 1.041 1.00 96.06 85 SER A C 1
ATOM 676 O O . SER A 1 85 ? -7.917 -8.714 2.248 1.00 96.06 85 SER A O 1
ATOM 678 N N . GLY A 1 86 ? -8.511 -8.051 0.186 1.00 95.44 86 GLY A N 1
ATOM 679 C CA . GLY A 1 86 ? -9.767 -7.394 0.563 1.00 95.44 86 GLY A CA 1
ATOM 680 C C . GLY A 1 86 ? -9.771 -5.877 0.371 1.00 95.44 86 GLY A C 1
ATOM 681 O O . GLY A 1 86 ? -10.835 -5.270 0.410 1.00 95.44 86 GLY A O 1
ATOM 682 N N . LEU A 1 87 ? -8.629 -5.240 0.072 1.00 97.00 87 LEU A N 1
ATOM 683 C CA . LEU A 1 87 ? -8.590 -3.782 -0.110 1.00 97.00 87 LEU A CA 1
ATOM 684 C C . LEU A 1 87 ? -9.531 -3.322 -1.233 1.00 97.00 87 LEU A C 1
ATOM 686 O O . LEU A 1 87 ? -10.201 -2.304 -1.098 1.00 97.00 87 LEU A O 1
ATOM 690 N N . LYS A 1 88 ? -9.633 -4.090 -2.328 1.00 96.50 88 LYS A N 1
ATOM 691 C CA . LYS A 1 88 ? -10.451 -3.713 -3.492 1.00 96.50 88 LYS A CA 1
ATOM 692 C C . LYS A 1 88 ? -11.917 -3.464 -3.130 1.00 96.50 88 LYS A C 1
ATOM 694 O O . LYS A 1 88 ? -12.524 -2.562 -3.699 1.00 96.50 88 LYS A O 1
ATOM 699 N N . THR A 1 89 ? -12.480 -4.271 -2.234 1.00 95.50 89 THR A N 1
ATOM 700 C CA . THR A 1 89 ? -13.883 -4.150 -1.819 1.00 95.50 89 THR A CA 1
ATOM 701 C C . THR A 1 89 ? -14.094 -3.015 -0.825 1.00 95.50 89 THR A C 1
ATOM 703 O O . THR A 1 89 ? -15.186 -2.471 -0.793 1.00 95.50 89 THR A O 1
ATOM 706 N N . MET A 1 90 ? -13.057 -2.629 -0.074 1.00 95.06 90 MET A N 1
ATOM 707 C CA . MET A 1 90 ? -13.110 -1.548 0.919 1.00 95.06 90 MET A CA 1
ATOM 708 C C . MET A 1 90 ? -12.953 -0.148 0.317 1.00 95.06 90 MET A C 1
ATOM 710 O O . MET A 1 90 ? -13.424 0.824 0.895 1.00 95.06 90 MET A O 1
ATOM 714 N N . LEU A 1 91 ? -12.263 -0.018 -0.824 1.00 95.69 91 LEU A N 1
ATOM 715 C CA . LEU A 1 91 ? -11.955 1.288 -1.424 1.00 95.69 91 LEU A CA 1
ATOM 716 C C . LEU A 1 91 ? -13.182 2.198 -1.642 1.00 95.69 91 LEU A C 1
ATOM 718 O O . LEU A 1 91 ? -13.040 3.388 -1.373 1.00 95.69 91 LEU A O 1
ATOM 722 N N . PRO A 1 92 ? -14.351 1.714 -2.114 1.00 95.12 92 PRO A N 1
ATOM 723 C CA . PRO A 1 92 ? -15.541 2.557 -2.241 1.00 95.12 92 PRO A CA 1
ATOM 724 C C . PRO A 1 92 ? -15.969 3.163 -0.900 1.00 95.12 92 PRO A C 1
ATOM 726 O O . PRO A 1 92 ? -16.064 4.380 -0.793 1.00 95.12 92 PRO A O 1
ATOM 729 N N . ASP A 1 93 ? -16.107 2.334 0.136 1.00 94.12 93 ASP A N 1
ATOM 730 C CA . ASP A 1 93 ? -16.550 2.766 1.466 1.00 94.12 93 ASP A CA 1
ATOM 731 C C . ASP A 1 93 ? -15.549 3.721 2.130 1.00 94.12 93 ASP A C 1
ATOM 733 O O . ASP A 1 93 ? -15.937 4.632 2.860 1.00 94.12 93 ASP A O 1
ATOM 737 N N . LEU A 1 94 ? -14.248 3.524 1.885 1.00 94.75 94 LEU A N 1
ATOM 738 C CA . LEU A 1 94 ? -13.196 4.417 2.376 1.00 94.75 94 LEU A CA 1
ATOM 739 C C . LEU A 1 94 ? -13.258 5.798 1.708 1.00 94.75 94 LEU A C 1
ATOM 741 O O . LEU A 1 94 ? -12.998 6.787 2.383 1.00 94.75 94 LEU A O 1
ATOM 745 N N . LYS A 1 95 ? -13.633 5.871 0.423 1.00 94.44 95 LYS A N 1
ATOM 746 C CA . LYS A 1 95 ? -13.774 7.128 -0.339 1.00 94.44 95 LYS A CA 1
ATOM 747 C C . LYS A 1 95 ? -15.008 7.947 0.045 1.00 94.44 95 LYS A C 1
ATOM 749 O O . LYS A 1 95 ? -15.083 9.119 -0.298 1.00 94.44 95 LYS A O 1
ATOM 754 N N . GLU A 1 96 ? -15.983 7.342 0.719 1.00 93.75 96 GLU A N 1
ATOM 755 C CA . GLU A 1 96 ? -17.173 8.042 1.219 1.00 93.75 96 GLU A CA 1
ATOM 756 C C . GLU A 1 96 ? -16.968 8.641 2.621 1.00 93.75 96 GLU A C 1
ATOM 758 O O . GLU A 1 96 ? -17.852 9.319 3.147 1.00 93.75 96 GLU A O 1
ATOM 763 N N . LYS A 1 97 ? -15.818 8.395 3.262 1.00 91.75 97 LYS A N 1
ATOM 764 C CA . LYS A 1 97 ? -15.513 8.945 4.586 1.00 91.75 97 LYS A CA 1
ATOM 765 C C . LYS A 1 97 ? -15.118 10.415 4.468 1.00 91.75 97 LYS A C 1
ATOM 767 O O . LYS A 1 97 ? -14.202 10.757 3.738 1.00 91.75 97 LYS A O 1
ATOM 772 N N . GLU A 1 98 ? -15.736 11.268 5.278 1.00 91.69 98 GLU A N 1
ATOM 773 C CA . GLU A 1 98 ? -15.360 12.682 5.397 1.00 91.69 98 GLU A CA 1
ATOM 774 C C . GLU A 1 98 ? -14.074 12.830 6.238 1.00 91.69 98 GLU A C 1
ATOM 776 O O . GLU A 1 98 ? -14.118 13.152 7.429 1.00 91.69 98 GLU A O 1
ATOM 781 N N . ASN A 1 99 ? -12.913 12.520 5.649 1.00 95.12 99 ASN A N 1
ATOM 782 C CA . ASN A 1 99 ? -11.619 12.636 6.319 1.00 95.12 99 ASN A CA 1
ATOM 783 C C . ASN A 1 99 ? -10.487 13.034 5.358 1.00 95.12 99 ASN A C 1
ATOM 785 O O . ASN A 1 99 ? -9.957 12.196 4.632 1.00 95.12 99 ASN A O 1
ATOM 789 N N . ASP A 1 100 ? -10.039 14.288 5.462 1.00 96.00 100 ASP A N 1
ATOM 790 C CA . ASP A 1 100 ? -9.000 14.863 4.595 1.00 96.00 100 ASP A CA 1
ATOM 791 C C . ASP A 1 100 ? -7.692 14.051 4.579 1.00 96.00 100 ASP A C 1
ATOM 793 O O . ASP A 1 100 ? -7.056 13.900 3.536 1.00 96.00 100 ASP A O 1
ATOM 797 N N . GLU A 1 101 ? -7.262 13.513 5.727 1.00 96.06 101 GLU A N 1
ATOM 798 C CA . GLU A 1 101 ? -6.026 12.723 5.802 1.00 96.06 101 GLU A CA 1
ATOM 799 C C . GLU A 1 101 ? -6.153 11.400 5.037 1.00 96.06 101 GLU A C 1
ATOM 801 O O . GLU A 1 101 ? -5.227 11.010 4.321 1.00 96.06 101 GLU A O 1
ATOM 806 N N . LEU A 1 102 ? -7.292 10.716 5.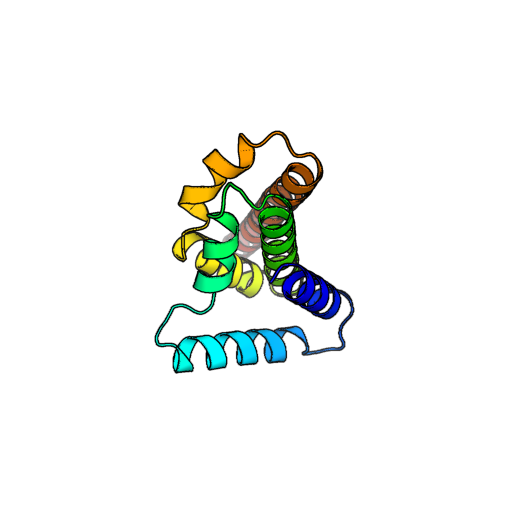167 1.00 96.56 102 LEU A N 1
ATOM 807 C CA . LEU A 1 102 ? -7.579 9.483 4.442 1.00 96.56 102 LEU A CA 1
ATOM 808 C C . LEU A 1 102 ? -7.706 9.752 2.942 1.00 96.56 102 LEU A C 1
ATOM 810 O O . LEU A 1 102 ? -7.127 9.007 2.153 1.00 96.56 102 LEU A O 1
ATOM 814 N N . ASP A 1 103 ? -8.379 10.835 2.558 1.00 97.38 103 ASP A N 1
ATOM 815 C CA . ASP A 1 103 ? -8.532 11.245 1.161 1.00 97.38 103 ASP A CA 1
ATOM 816 C C . ASP A 1 103 ? -7.180 11.489 0.491 1.00 97.38 103 ASP A C 1
ATOM 818 O O . ASP A 1 103 ? -6.947 11.035 -0.633 1.00 97.38 103 ASP A O 1
ATOM 822 N N . ILE A 1 104 ? -6.244 12.128 1.200 1.00 97.62 104 ILE A N 1
ATOM 823 C CA . ILE A 1 104 ? -4.865 12.289 0.725 1.00 97.62 104 ILE A CA 1
ATOM 824 C C . ILE A 1 104 ? -4.223 10.919 0.477 1.00 97.62 104 ILE A C 1
ATOM 826 O O . ILE A 1 104 ? -3.617 10.713 -0.574 1.00 97.62 104 ILE A O 1
ATOM 830 N N . GLN A 1 105 ? -4.358 9.962 1.402 1.00 97.81 105 GLN A N 1
ATOM 831 C CA . GLN A 1 105 ? -3.759 8.634 1.226 1.00 97.81 105 GLN A CA 1
ATOM 832 C C . GLN A 1 105 ? -4.410 7.837 0.086 1.00 97.81 105 GLN A C 1
ATOM 834 O O . GLN A 1 105 ? -3.705 7.172 -0.674 1.00 97.81 105 GLN A O 1
ATOM 839 N N . LEU A 1 106 ? -5.730 7.910 -0.074 1.00 97.94 106 LEU A N 1
ATOM 840 C CA . LEU A 1 106 ? -6.441 7.262 -1.179 1.00 97.94 106 LEU A CA 1
ATOM 841 C C . LEU A 1 106 ? -6.038 7.864 -2.527 1.00 97.94 106 LEU A C 1
ATOM 843 O O . LEU A 1 106 ? -5.812 7.128 -3.487 1.00 97.94 106 LEU A O 1
ATOM 847 N N . LYS A 1 107 ? -5.875 9.188 -2.583 1.00 97.81 107 LYS A N 1
ATOM 848 C CA . LYS A 1 107 ? -5.396 9.885 -3.774 1.00 97.81 107 LYS A CA 1
ATOM 849 C C . LYS A 1 107 ? -3.980 9.454 -4.155 1.00 97.81 107 LYS A C 1
ATOM 851 O O . LYS A 1 107 ? -3.761 9.111 -5.310 1.00 97.81 107 LYS A O 1
ATOM 856 N N . VAL A 1 108 ? -3.052 9.392 -3.196 1.00 97.31 108 VAL A N 1
ATOM 857 C CA . VAL A 1 108 ? -1.679 8.905 -3.435 1.00 97.31 108 VAL A CA 1
ATOM 858 C C . VAL A 1 108 ? -1.687 7.484 -4.006 1.00 97.31 108 VAL A C 1
ATOM 860 O O . VAL A 1 108 ? -0.941 7.187 -4.938 1.00 97.31 108 VAL A O 1
ATOM 863 N N . PHE A 1 109 ? -2.548 6.610 -3.483 1.00 97.81 109 PHE A N 1
ATOM 864 C CA . PHE A 1 109 ? -2.672 5.240 -3.976 1.00 97.81 109 PHE A CA 1
ATOM 865 C C . PHE A 1 109 ? -3.159 5.176 -5.429 1.00 97.81 109 PHE A C 1
ATOM 867 O O . PHE A 1 109 ? -2.623 4.402 -6.226 1.00 97.81 109 PHE A O 1
ATOM 874 N N . ASP A 1 110 ? -4.173 5.977 -5.769 1.00 97.88 110 ASP A N 1
ATOM 875 C CA . ASP A 1 110 ? -4.746 6.033 -7.116 1.00 97.88 110 ASP A CA 1
ATOM 876 C C . ASP A 1 110 ? -3.772 6.669 -8.123 1.00 97.88 110 ASP A C 1
ATOM 878 O O . ASP A 1 110 ? -3.580 6.113 -9.204 1.00 97.88 110 ASP A O 1
ATOM 882 N N . GLU A 1 111 ? -3.112 7.774 -7.764 1.00 97.94 111 GLU A N 1
ATOM 883 C CA . GLU A 1 111 ? -2.109 8.439 -8.611 1.00 97.94 111 GLU A CA 1
ATOM 884 C C . GLU A 1 111 ? -0.936 7.501 -8.909 1.00 97.94 111 GLU A C 1
ATOM 886 O O . GLU A 1 111 ? -0.600 7.270 -10.068 1.00 97.94 111 GLU A O 1
ATOM 891 N N . ASN A 1 112 ? -0.385 6.851 -7.882 1.00 96.75 112 ASN A N 1
ATOM 892 C CA . ASN A 1 112 ? 0.730 5.931 -8.068 1.00 96.75 112 ASN A CA 1
ATOM 893 C C . ASN A 1 112 ? 0.351 4.679 -8.880 1.00 96.75 112 ASN A C 1
ATOM 895 O O . ASN A 1 112 ? 1.175 4.125 -9.606 1.00 96.75 112 ASN A O 1
ATOM 899 N N . LYS A 1 113 ? -0.901 4.220 -8.780 1.00 97.19 113 LYS A N 1
ATOM 900 C CA . LYS A 1 113 ? -1.410 3.149 -9.641 1.00 97.19 113 LYS A CA 1
ATOM 901 C C . LYS A 1 113 ? -1.465 3.593 -11.106 1.00 97.19 113 LYS A C 1
ATOM 903 O O . LYS A 1 113 ? -1.140 2.787 -11.974 1.00 97.19 113 LYS A O 1
ATOM 908 N N . GLU A 1 114 ? -1.897 4.819 -11.382 1.00 98.19 114 GLU A N 1
ATOM 909 C CA . GLU A 1 114 ? -1.965 5.344 -12.749 1.00 98.19 114 GLU A CA 1
ATOM 910 C C . GLU A 1 114 ? -0.564 5.536 -13.346 1.00 98.19 114 GLU A C 1
ATOM 912 O O . GLU A 1 114 ? -0.326 5.161 -14.493 1.00 98.19 114 GLU A O 1
ATOM 917 N N . ASP A 1 115 ? 0.391 6.015 -12.546 1.00 97.69 115 ASP A N 1
ATOM 918 C CA . ASP A 1 115 ? 1.800 6.115 -12.939 1.00 97.69 115 ASP A CA 1
ATOM 919 C C . ASP A 1 115 ? 2.384 4.745 -13.320 1.00 97.69 115 ASP A C 1
ATOM 921 O O . ASP A 1 115 ? 2.994 4.601 -14.382 1.00 97.69 115 ASP A O 1
ATOM 925 N N . ASP A 1 116 ? 2.128 3.711 -12.511 1.00 97.81 116 ASP A N 1
ATOM 926 C CA . ASP A 1 116 ? 2.551 2.338 -12.810 1.00 97.81 116 ASP A CA 1
ATOM 927 C C . ASP A 1 116 ? 1.911 1.798 -14.103 1.00 97.81 116 ASP A C 1
ATOM 929 O O . ASP A 1 116 ? 2.557 1.078 -14.869 1.00 97.81 116 ASP A O 1
ATOM 933 N N . LEU A 1 117 ? 0.646 2.139 -14.377 1.00 97.25 117 LEU A N 1
ATOM 934 C CA . LEU A 1 117 ? -0.032 1.757 -15.620 1.00 97.25 117 LEU A CA 1
ATOM 935 C C . LEU A 1 117 ? 0.580 2.451 -16.841 1.00 97.25 117 LEU A C 1
ATOM 937 O O . LEU A 1 117 ? 0.749 1.815 -17.885 1.00 97.25 117 LEU A O 1
ATOM 941 N N . ASN A 1 118 ? 0.940 3.727 -16.709 1.00 98.06 118 ASN A N 1
ATOM 942 C CA . ASN A 1 118 ? 1.620 4.476 -17.759 1.00 98.06 118 ASN A CA 1
ATOM 943 C C . ASN A 1 118 ? 3.006 3.885 -18.045 1.00 98.06 118 ASN A C 1
ATOM 945 O O . ASN A 1 118 ? 3.327 3.617 -19.205 1.00 98.06 118 ASN A O 1
ATOM 949 N N . GLU A 1 119 ? 3.800 3.599 -17.008 1.00 97.56 119 GLU A N 1
ATOM 950 C CA . GLU A 1 119 ? 5.112 2.959 -17.158 1.00 97.56 119 GLU A CA 1
ATOM 951 C C . GLU A 1 119 ? 4.991 1.584 -17.839 1.00 97.56 119 GLU A C 1
ATOM 953 O O . GLU A 1 119 ? 5.725 1.283 -18.784 1.00 97.56 119 GLU A O 1
ATOM 958 N N . LEU A 1 120 ? 4.017 0.766 -17.425 1.00 97.31 120 LEU A N 1
ATOM 959 C CA . LEU A 1 120 ? 3.759 -0.540 -18.033 1.00 97.31 120 LEU A CA 1
ATOM 960 C C . LEU A 1 120 ? 3.362 -0.422 -19.511 1.00 97.31 120 LEU A C 1
ATOM 962 O O . LEU A 1 120 ? 3.812 -1.212 -20.343 1.00 97.31 120 LE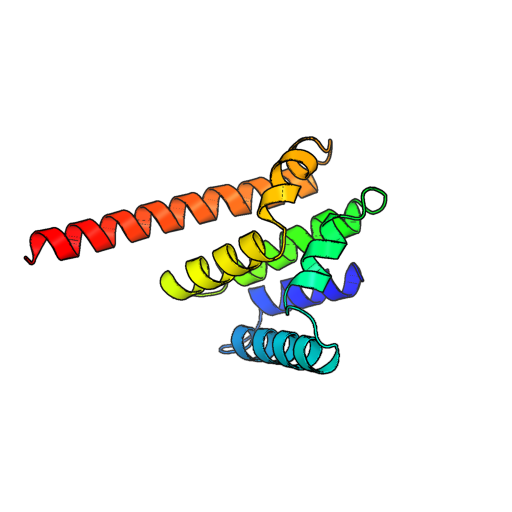U A O 1
ATOM 966 N N . SER A 1 121 ? 2.531 0.567 -19.846 1.00 97.69 121 SER A N 1
ATOM 967 C CA . SER A 1 121 ? 2.122 0.853 -21.224 1.00 97.69 121 SER A CA 1
ATOM 968 C C . SER A 1 121 ? 3.321 1.221 -22.101 1.00 97.69 121 SER A C 1
ATOM 970 O O . SER A 1 121 ? 3.447 0.708 -23.214 1.00 97.69 121 SER A O 1
ATOM 972 N N . HIS A 1 122 ? 4.244 2.044 -21.591 1.00 97.38 122 HIS A N 1
ATOM 973 C CA . HIS A 1 122 ? 5.488 2.372 -22.287 1.00 97.38 122 HIS A CA 1
ATOM 974 C C . HIS A 1 122 ? 6.343 1.126 -22.546 1.00 97.38 122 HIS A C 1
ATOM 976 O O . HIS A 1 122 ? 6.651 0.852 -23.704 1.00 97.38 122 HIS A O 1
ATOM 982 N N . ARG A 1 123 ? 6.602 0.301 -21.518 1.00 96.38 123 ARG A N 1
ATOM 983 C CA . ARG A 1 123 ? 7.356 -0.960 -21.672 1.00 96.38 123 ARG A CA 1
ATOM 984 C C . ARG A 1 123 ? 6.723 -1.897 -22.706 1.00 96.38 123 ARG A C 1
ATOM 986 O O . ARG A 1 123 ? 7.425 -2.523 -23.495 1.00 96.38 123 ARG A O 1
ATOM 993 N N . LEU A 1 124 ? 5.391 -1.995 -22.728 1.00 96.44 124 LEU A N 1
ATOM 994 C CA . LEU A 1 124 ? 4.670 -2.806 -23.713 1.00 96.44 124 LEU A CA 1
ATOM 995 C C . LEU A 1 124 ? 4.849 -2.276 -25.143 1.00 96.44 124 LEU A C 1
ATOM 997 O O . LEU A 1 124 ? 4.964 -3.068 -26.079 1.00 96.44 124 LEU A O 1
ATOM 1001 N N . ASN A 1 125 ? 4.834 -0.956 -25.323 1.00 96.81 125 ASN A N 1
ATOM 1002 C CA . ASN A 1 125 ? 5.028 -0.339 -26.632 1.00 96.81 125 ASN A CA 1
ATOM 1003 C C . ASN A 1 125 ? 6.457 -0.542 -27.145 1.00 96.81 125 ASN A C 1
ATOM 1005 O O . ASN A 1 125 ? 6.613 -0.851 -28.325 1.00 96.81 125 ASN A O 1
ATOM 1009 N N . ASP A 1 126 ? 7.459 -0.462 -26.270 1.00 96.62 126 ASP A N 1
ATOM 1010 C CA . ASP A 1 126 ? 8.855 -0.739 -26.622 1.00 96.62 126 ASP A CA 1
ATOM 1011 C C . ASP A 1 126 ? 9.023 -2.190 -27.100 1.00 96.62 126 ASP A C 1
ATOM 1013 O O . ASP A 1 126 ? 9.514 -2.425 -28.201 1.00 96.62 126 ASP A O 1
ATOM 1017 N N . ILE A 1 127 ? 8.482 -3.165 -26.355 1.00 96.38 127 ILE A N 1
ATOM 1018 C CA . ILE A 1 127 ? 8.496 -4.586 -26.756 1.00 96.38 127 ILE A CA 1
ATOM 1019 C C . ILE A 1 127 ? 7.818 -4.786 -28.118 1.00 96.38 127 ILE A C 1
ATOM 1021 O O . ILE A 1 127 ? 8.300 -5.542 -28.956 1.00 96.38 127 ILE A O 1
ATOM 1025 N N . ARG A 1 128 ? 6.683 -4.120 -28.357 1.00 95.25 128 ARG A N 1
ATOM 1026 C CA . ARG A 1 128 ? 5.967 -4.206 -29.639 1.00 95.25 128 ARG A CA 1
ATOM 1027 C C . ARG A 1 128 ? 6.741 -3.599 -30.802 1.00 95.25 128 ARG A C 1
ATOM 1029 O O . ARG A 1 128 ? 6.510 -4.028 -31.924 1.00 95.25 128 ARG A O 1
ATOM 1036 N N . ALA A 1 129 ? 7.587 -2.603 -30.554 1.00 95.50 129 ALA A N 1
ATOM 1037 C CA . ALA A 1 129 ? 8.422 -1.988 -31.580 1.00 95.50 129 ALA A CA 1
ATOM 1038 C C . ALA A 1 129 ? 9.650 -2.846 -31.934 1.00 95.50 129 ALA A C 1
ATOM 1040 O O . ALA A 1 129 ? 10.184 -2.708 -33.033 1.00 95.50 129 ALA A O 1
ATOM 1041 N N . GLU A 1 130 ? 10.092 -3.713 -31.020 1.00 92.19 130 GLU A N 1
ATOM 1042 C CA . GLU A 1 130 ? 11.217 -4.638 -31.220 1.00 92.19 130 GLU A CA 1
ATOM 1043 C C . GLU A 1 130 ? 10.829 -5.968 -31.898 1.00 92.19 130 GLU A C 1
ATOM 1045 O O . GLU A 1 130 ? 11.718 -6.693 -32.354 1.00 92.19 130 GLU A O 1
ATOM 1050 N N . MET A 1 131 ? 9.531 -6.295 -31.969 1.00 77.69 131 MET A N 1
ATOM 1051 C CA . MET A 1 131 ? 8.988 -7.478 -32.665 1.00 77.69 131 MET A CA 1
ATOM 1052 C C . MET A 1 131 ? 8.722 -7.220 -34.150 1.00 77.69 131 MET A C 1
ATOM 1054 O O . MET A 1 131 ? 8.983 -8.153 -34.945 1.00 77.69 131 MET A O 1
#

InterPro domains:
  IPR010472 Formin, FH3 domain [PF06367] (17-131)
  IPR010472 Formin, FH3 domain [SM01139] (18-130)
  IPR011989 Armadillo-like helical [G3DSA:1.25.10.10] (1-127)
  IPR014768 Rho GTPase-binding/formin homology 3 (GBD/FH3) domain [PS51232] (1-131)
  IPR016024 Armadillo-type fold [SSF48371] (2-131)
  IPR051412 Formin Homology Diaphanous subfamily [PTHR45691] (1-131)

Organism: Mustela putorius furo (NCBI:txid9669)

Sequence (131 aa):
MTEIVKILSAICIVGEENILDKLLGAITTAAERNNRERFSPIVEGLENHEALQLQVACMQFINALVTSPYELDFRIHLRNEFLRSGLKTMLPDLKEKENDELDIQLKVFDENKEDDLNELSHRLNDIRAEM

Secondary structure (DSSP, 8-state):
-HHHHHHHHHHHHHPPTTHHHHHHHHHHHHHHHTTS-TTHHHHHHHH-TT-HHHHHHHHHHHHHHHHS-S-HHHHHHHHHHHIIIIIHHHHHHHHTS--HHHHHHHHHHHHHHHHHHHHHHHHHHHHHHH-

pLDDT: mean 92.88, std 6.53, range [69.19, 98.38]